Protein AF-A0A5R8N0N5-F1 (afdb_monomer_lite)

Radius of gyration: 15.43 Å; chains: 1; bounding box: 43×28×35 Å

Structure (mmCIF, N/CA/C/O backbone):
data_AF-A0A5R8N0N5-F1
#
_entry.id   AF-A0A5R8N0N5-F1
#
loop_
_atom_site.group_PDB
_atom_site.id
_atom_site.type_symbol
_atom_site.label_atom_id
_atom_site.label_alt_id
_atom_site.label_comp_id
_atom_site.label_asym_id
_atom_site.label_entity_id
_atom_site.label_seq_id
_atom_site.pdbx_PDB_ins_code
_atom_site.Cartn_x
_atom_site.Cartn_y
_atom_site.Cartn_z
_atom_site.occupancy
_atom_site.B_iso_or_equiv
_atom_site.auth_seq_id
_atom_site.auth_comp_id
_atom_site.auth_asym_id
_atom_site.auth_atom_id
_atom_site.pdbx_PDB_model_num
ATOM 1 N N . MET A 1 1 ? -0.408 10.887 -8.552 1.00 49.53 1 MET A N 1
ATOM 2 C CA . MET A 1 1 ? 0.225 11.056 -7.219 1.00 49.53 1 MET A CA 1
ATOM 3 C C . MET A 1 1 ? 1.519 10.247 -7.101 1.00 49.53 1 MET A C 1
ATOM 5 O O . MET A 1 1 ? 2.485 10.747 -6.531 1.00 49.53 1 MET A O 1
ATOM 9 N N . ALA A 1 2 ? 1.575 9.045 -7.688 1.00 47.22 2 ALA A N 1
ATOM 10 C CA . ALA A 1 2 ? 2.797 8.252 -7.795 1.00 47.22 2 ALA A CA 1
ATOM 11 C C . ALA A 1 2 ? 3.899 9.022 -8.551 1.00 47.22 2 ALA A C 1
ATOM 13 O O . ALA A 1 2 ? 5.045 9.039 -8.106 1.00 47.22 2 ALA A O 1
ATOM 14 N N . SER A 1 3 ? 3.538 9.768 -9.607 1.00 44.91 3 SER A N 1
ATOM 15 C CA . SER A 1 3 ? 4.479 10.546 -10.439 1.00 44.91 3 SER A CA 1
ATOM 16 C C . SER A 1 3 ? 5.394 11.508 -9.659 1.00 44.91 3 SER A C 1
ATOM 18 O O . SER A 1 3 ? 6.582 11.597 -9.963 1.00 44.91 3 SER A O 1
ATOM 20 N N . GLN A 1 4 ? 4.896 12.180 -8.613 1.00 50.31 4 GLN A N 1
ATOM 21 C CA . GLN A 1 4 ? 5.698 13.111 -7.800 1.00 50.31 4 GLN A CA 1
ATOM 22 C C . GLN A 1 4 ? 6.640 12.399 -6.815 1.00 50.31 4 GLN A C 1
ATOM 24 O O . GLN A 1 4 ? 7.659 12.959 -6.413 1.00 50.31 4 GLN A O 1
ATOM 29 N N . VAL A 1 5 ? 6.327 11.163 -6.413 1.00 52.19 5 VAL A N 1
ATOM 30 C CA . VAL A 1 5 ? 7.162 10.377 -5.488 1.00 52.19 5 VAL A CA 1
ATOM 31 C C . VAL A 1 5 ? 8.349 9.731 -6.216 1.00 52.19 5 VAL A C 1
ATOM 33 O O . VAL A 1 5 ? 9.418 9.583 -5.617 1.00 52.19 5 VAL A O 1
ATOM 36 N N . LEU A 1 6 ? 8.185 9.418 -7.504 1.00 50.56 6 LEU A N 1
ATOM 37 C CA . LEU A 1 6 ? 9.197 8.757 -8.344 1.00 50.56 6 LEU A CA 1
ATOM 38 C C . LEU A 1 6 ? 10.187 9.733 -8.967 1.00 50.56 6 LEU A C 1
ATOM 40 O O . LEU A 1 6 ? 11.358 9.400 -9.114 1.00 50.56 6 LEU A O 1
ATOM 44 N N . ALA A 1 7 ? 9.739 10.957 -9.272 1.00 51.06 7 ALA A N 1
ATOM 45 C CA . ALA A 1 7 ? 10.595 12.017 -9.809 1.00 51.06 7 ALA A CA 1
ATOM 46 C C . ALA A 1 7 ? 11.771 12.376 -8.873 1.00 51.06 7 ALA A C 1
ATOM 48 O O . ALA A 1 7 ? 12.751 12.971 -9.309 1.00 51.06 7 ALA A O 1
ATOM 49 N N . ALA A 1 8 ? 11.690 11.979 -7.597 1.00 53.72 8 ALA A N 1
ATOM 50 C CA . ALA A 1 8 ? 12.714 12.170 -6.577 1.00 53.72 8 ALA A CA 1
ATOM 51 C C . ALA A 1 8 ? 13.403 10.854 -6.166 1.00 53.72 8 ALA A C 1
AT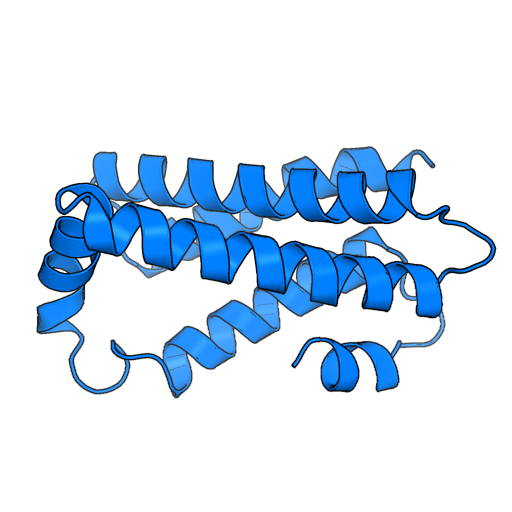OM 53 O O . ALA A 1 8 ? 13.719 10.681 -4.987 1.00 5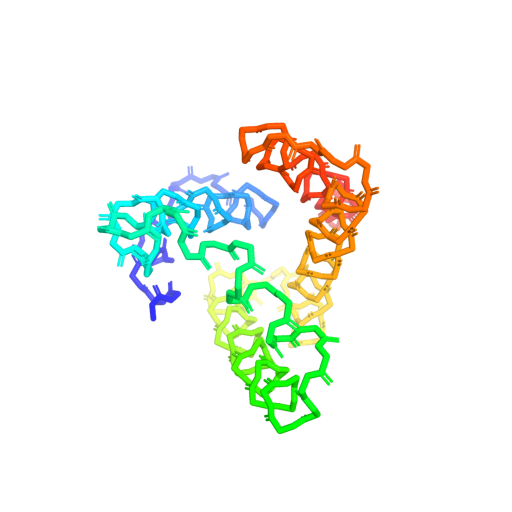3.72 8 ALA A O 1
ATOM 54 N N . ARG A 1 9 ? 13.597 9.900 -7.092 1.00 61.22 9 ARG A N 1
ATOM 55 C CA . ARG A 1 9 ? 14.408 8.702 -6.815 1.00 61.22 9 ARG A CA 1
ATOM 56 C C . ARG A 1 9 ? 15.754 9.135 -6.229 1.00 61.22 9 ARG A C 1
ATOM 58 O O . ARG A 1 9 ? 16.499 9.895 -6.849 1.00 61.22 9 ARG A O 1
ATOM 65 N N . MET A 1 10 ? 16.075 8.636 -5.039 1.00 61.75 10 MET A N 1
ATOM 66 C CA . MET A 1 10 ? 17.404 8.835 -4.470 1.00 61.75 10 MET A CA 1
ATOM 67 C C . MET A 1 10 ? 18.403 7.971 -5.243 1.00 61.75 10 MET A C 1
ATOM 69 O O . MET A 1 10 ? 18.107 6.832 -5.613 1.00 61.75 10 MET A O 1
ATOM 73 N N . ARG A 1 11 ? 19.601 8.505 -5.512 1.00 57.53 11 ARG A N 1
ATOM 74 C CA . ARG A 1 11 ? 20.699 7.706 -6.076 1.00 57.53 11 ARG A CA 1
ATOM 75 C 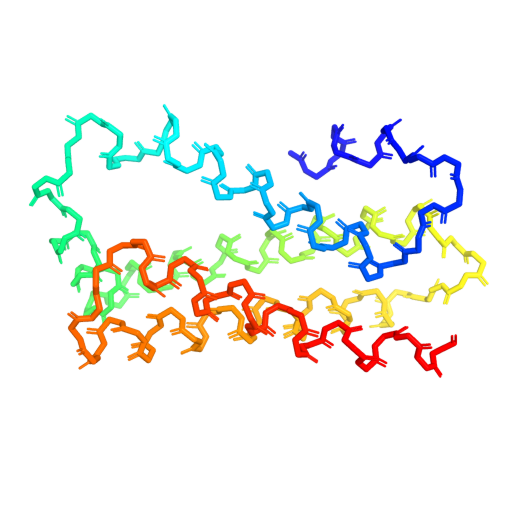C . ARG A 1 11 ? 20.856 6.449 -5.204 1.00 57.53 11 ARG A C 1
ATOM 77 O O . ARG A 1 11 ? 21.011 6.585 -3.997 1.00 57.53 11 ARG A O 1
ATOM 84 N N . HIS A 1 12 ? 20.797 5.264 -5.818 1.00 65.00 12 HIS A N 1
ATOM 85 C CA . HIS A 1 12 ? 20.888 3.934 -5.178 1.00 65.00 12 HIS A CA 1
ATOM 86 C C . HIS A 1 12 ? 19.629 3.380 -4.484 1.00 65.00 12 HIS A C 1
ATOM 88 O O . HIS A 1 12 ? 19.702 2.307 -3.894 1.00 65.00 12 HIS A O 1
ATOM 94 N N . GLU A 1 13 ? 18.467 4.027 -4.601 1.00 80.88 13 GLU A N 1
ATOM 95 C CA . GLU A 1 13 ? 17.206 3.435 -4.131 1.00 80.88 13 GLU A CA 1
ATOM 96 C C . GLU A 1 13 ? 16.842 2.196 -4.974 1.00 80.88 13 GLU A C 1
ATOM 98 O O . GLU A 1 13 ? 16.846 2.263 -6.215 1.00 80.88 13 GLU A O 1
ATOM 103 N N . ASN A 1 14 ? 16.559 1.074 -4.298 1.00 87.25 14 ASN A N 1
ATOM 104 C CA . ASN A 1 14 ? 16.049 -0.158 -4.909 1.00 87.25 14 ASN A CA 1
ATOM 105 C C . ASN A 1 14 ? 14.506 -0.186 -4.906 1.00 87.25 14 ASN A C 1
ATOM 107 O O . ASN A 1 14 ? 13.852 0.644 -4.272 1.00 87.25 14 ASN A O 1
ATOM 111 N N . ILE A 1 15 ? 13.924 -1.149 -5.625 1.00 89.62 15 ILE A N 1
ATOM 112 C CA . ILE A 1 15 ? 12.468 -1.292 -5.799 1.00 89.62 15 ILE A CA 1
ATOM 113 C C . ILE A 1 15 ? 11.738 -1.427 -4.453 1.00 89.62 15 ILE A C 1
ATOM 115 O O . ILE A 1 15 ? 10.709 -0.785 -4.245 1.00 89.62 15 ILE A O 1
ATOM 119 N N . ALA A 1 16 ? 12.274 -2.233 -3.531 1.00 91.12 16 ALA A N 1
ATOM 120 C CA . ALA A 1 16 ? 11.669 -2.456 -2.220 1.00 91.12 16 ALA A CA 1
ATOM 121 C C . ALA A 1 16 ? 11.639 -1.169 -1.381 1.00 91.12 16 ALA A C 1
ATOM 123 O O . ALA A 1 16 ? 10.610 -0.845 -0.791 1.00 91.12 16 ALA A O 1
ATOM 124 N N . ASP A 1 17 ? 12.740 -0.418 -1.367 1.00 89.88 17 ASP A N 1
ATOM 125 C CA . ASP A 1 17 ? 12.855 0.825 -0.602 1.00 89.88 17 ASP A CA 1
ATOM 126 C C . ASP A 1 17 ? 11.914 1.907 -1.150 1.00 89.88 17 ASP A C 1
ATOM 128 O O . ASP A 1 17 ? 11.223 2.576 -0.378 1.00 89.88 17 ASP A O 1
ATOM 132 N N . LEU A 1 18 ? 11.796 2.015 -2.478 1.00 89.50 18 LEU A N 1
ATOM 133 C CA . LEU A 1 18 ? 10.845 2.928 -3.111 1.00 89.50 18 LEU A CA 1
ATOM 134 C C . LEU A 1 18 ? 9.395 2.585 -2.745 1.00 89.50 18 LEU A C 1
ATOM 136 O O . LEU A 1 18 ? 8.615 3.479 -2.417 1.00 89.50 18 LEU A O 1
ATOM 140 N N . LEU A 1 19 ? 9.019 1.306 -2.804 1.00 92.00 19 LEU A N 1
ATOM 141 C CA . LEU A 1 19 ? 7.667 0.861 -2.469 1.00 92.00 19 LEU A CA 1
ATOM 142 C C . LEU A 1 19 ? 7.326 1.143 -0.996 1.00 92.00 19 LEU A C 1
ATOM 144 O O . LEU A 1 19 ? 6.246 1.662 -0.707 1.00 92.00 19 LEU A O 1
ATOM 148 N N . LEU A 1 20 ? 8.268 0.908 -0.078 1.00 92.75 20 LEU A N 1
ATOM 149 C CA . LEU A 1 20 ? 8.113 1.277 1.333 1.00 92.75 20 LEU A CA 1
ATOM 150 C C . LEU A 1 20 ? 7.987 2.793 1.521 1.00 92.75 20 LEU A C 1
ATOM 152 O O . LEU A 1 20 ? 7.148 3.248 2.294 1.00 92.75 20 LEU A O 1
ATOM 156 N N . ARG A 1 21 ? 8.755 3.596 0.778 1.00 90.81 21 ARG A N 1
ATOM 157 C CA . ARG A 1 21 ? 8.645 5.060 0.820 1.00 90.81 21 ARG A CA 1
ATOM 158 C C . ARG A 1 21 ? 7.307 5.565 0.276 1.00 90.81 21 ARG A C 1
ATOM 160 O O . ARG A 1 21 ? 6.772 6.551 0.785 1.00 90.81 21 ARG A O 1
ATOM 167 N N . ILE A 1 22 ? 6.763 4.914 -0.753 1.00 90.81 22 ILE A N 1
ATOM 168 C CA . ILE A 1 22 ? 5.418 5.202 -1.269 1.00 90.81 22 ILE A CA 1
ATOM 169 C C . ILE A 1 22 ? 4.375 4.916 -0.186 1.00 90.81 22 ILE A C 1
ATOM 171 O O . ILE A 1 22 ? 3.524 5.771 0.057 1.00 90.81 22 ILE A O 1
ATOM 175 N N . PHE A 1 23 ? 4.470 3.767 0.490 1.00 92.50 23 PHE A N 1
ATOM 176 C CA . PHE A 1 23 ? 3.601 3.434 1.620 1.00 92.50 23 PHE A CA 1
ATOM 177 C C . PHE A 1 23 ? 3.681 4.498 2.727 1.00 92.50 23 PHE A C 1
ATOM 179 O O . PHE A 1 23 ? 2.652 5.032 3.136 1.00 92.50 23 PHE A O 1
ATOM 186 N N . ASP A 1 24 ? 4.888 4.890 3.137 1.00 93.06 24 ASP A N 1
ATOM 187 C CA . ASP A 1 24 ? 5.091 5.881 4.203 1.00 93.06 24 ASP A CA 1
ATOM 188 C C . ASP A 1 24 ? 4.486 7.237 3.876 1.00 93.06 24 ASP A C 1
ATOM 190 O O . ASP A 1 24 ? 3.833 7.857 4.716 1.00 93.06 24 ASP A O 1
ATOM 194 N N . ARG A 1 25 ? 4.649 7.690 2.631 1.00 90.44 25 ARG A N 1
ATOM 195 C CA . ARG A 1 25 ? 4.020 8.933 2.182 1.00 90.44 25 ARG A CA 1
ATOM 196 C C . ARG A 1 25 ? 2.506 8.822 2.100 1.00 90.44 25 ARG A C 1
ATOM 198 O O . ARG A 1 25 ? 1.832 9.801 2.406 1.00 90.44 25 ARG A O 1
ATOM 205 N N . ALA A 1 26 ? 1.975 7.673 1.690 1.00 88.94 26 ALA A N 1
ATOM 206 C CA . ALA A 1 26 ? 0.535 7.458 1.648 1.00 88.94 26 ALA A CA 1
ATOM 207 C C . ALA A 1 26 ? -0.076 7.530 3.055 1.00 88.94 26 ALA A C 1
ATOM 209 O O . ALA A 1 26 ? -1.073 8.224 3.237 1.00 88.94 26 ALA A O 1
ATOM 210 N N . ILE A 1 27 ? 0.556 6.898 4.051 1.00 90.75 27 ILE A N 1
ATOM 211 C CA . ILE A 1 27 ? 0.123 6.970 5.454 1.00 90.75 27 ILE A CA 1
ATOM 212 C C . ILE A 1 27 ? 0.266 8.386 6.011 1.00 90.75 27 ILE A C 1
ATOM 214 O O . ILE A 1 27 ? -0.693 8.914 6.564 1.00 90.75 27 ILE A O 1
ATOM 218 N N . ALA A 1 28 ? 1.416 9.040 5.823 1.00 89.94 28 ALA A N 1
ATOM 219 C CA . ALA A 1 28 ? 1.618 10.408 6.302 1.00 89.94 28 ALA A CA 1
ATOM 220 C C . ALA A 1 28 ? 0.576 11.377 5.721 1.00 89.94 28 ALA A C 1
ATOM 222 O O . ALA A 1 28 ? 0.036 12.216 6.437 1.00 89.94 28 ALA A O 1
ATOM 223 N N . ARG A 1 29 ? 0.246 11.225 4.432 1.00 87.19 29 ARG A N 1
ATOM 224 C CA . ARG A 1 29 ? -0.807 12.008 3.785 1.00 87.19 29 ARG A CA 1
ATOM 225 C C . ARG A 1 29 ? -2.192 11.671 4.330 1.00 87.19 29 ARG A C 1
ATOM 227 O O . ARG A 1 29 ? -2.975 12.582 4.554 1.00 87.19 29 ARG A O 1
ATOM 234 N N . TYR A 1 30 ? -2.502 10.393 4.534 1.00 84.44 30 TYR A N 1
ATOM 235 C CA . TYR A 1 30 ? -3.772 9.978 5.128 1.00 84.44 30 TYR A CA 1
ATOM 236 C C . TYR A 1 30 ? -3.966 10.577 6.529 1.00 84.44 30 TYR A C 1
ATOM 238 O O . TYR A 1 30 ? -5.046 11.071 6.827 1.00 84.44 30 TYR A O 1
ATOM 246 N N . LEU A 1 31 ? -2.917 10.609 7.351 1.00 85.62 31 LEU A N 1
ATOM 247 C CA . LEU A 1 31 ? -2.976 11.208 8.687 1.00 85.62 31 LEU A CA 1
ATOM 248 C C . LEU A 1 31 ? -3.092 12.739 8.652 1.00 85.62 31 LEU A C 1
ATOM 250 O O . LEU A 1 31 ? -3.739 13.319 9.515 1.00 85.62 31 LEU A O 1
ATOM 254 N N . ALA A 1 32 ? -2.468 13.400 7.672 1.00 86.44 32 ALA A N 1
ATOM 255 C CA . ALA A 1 32 ? -2.455 14.861 7.583 1.00 86.44 32 ALA A CA 1
ATOM 256 C C . ALA A 1 32 ? -3.669 15.460 6.849 1.00 86.44 32 ALA A C 1
ATOM 258 O O . ALA A 1 32 ? -4.096 16.562 7.171 1.00 86.44 32 ALA A O 1
ATOM 259 N N . GLU A 1 33 ? -4.184 14.769 5.831 1.00 83.81 33 GLU A N 1
ATOM 260 C CA . GLU A 1 33 ? -5.184 15.287 4.879 1.00 83.81 33 GLU A CA 1
ATOM 261 C C . GLU A 1 33 ? -6.359 14.321 4.659 1.00 83.81 33 GLU A C 1
ATOM 263 O O . GLU A 1 33 ? -7.230 14.570 3.822 1.00 83.81 33 GLU A O 1
ATOM 268 N N . GLY A 1 34 ? -6.353 13.157 5.309 1.00 76.69 34 GLY A N 1
ATOM 269 C CA . GLY A 1 34 ? -7.380 12.147 5.101 1.00 76.69 34 GLY A CA 1
ATOM 270 C C . GLY A 1 34 ? -8.717 12.537 5.732 1.00 76.69 34 GLY A C 1
ATOM 271 O O . GLY A 1 34 ? -8.779 13.429 6.574 1.00 76.69 34 GLY A O 1
ATOM 272 N N . PRO A 1 35 ? -9.802 11.816 5.400 1.00 69.38 35 PRO A N 1
ATOM 273 C CA . PRO A 1 35 ? -11.127 12.113 5.946 1.00 69.38 35 PRO A CA 1
ATOM 274 C C . PRO A 1 35 ? -11.197 11.989 7.480 1.00 69.38 35 PRO A C 1
ATOM 276 O O . PRO A 1 35 ? -12.122 12.521 8.084 1.00 69.38 35 PRO A O 1
ATOM 279 N N . MET A 1 36 ? -10.224 11.305 8.097 1.00 72.12 36 MET A N 1
ATOM 280 C CA . MET A 1 36 ? -10.101 11.160 9.553 1.00 72.12 36 MET A CA 1
ATOM 281 C C . MET A 1 36 ? -9.259 12.246 10.221 1.00 72.12 36 MET A C 1
ATOM 283 O O . MET A 1 36 ? -9.301 12.340 11.442 1.00 72.12 36 MET A O 1
ATOM 287 N N . ALA A 1 37 ? -8.530 13.071 9.461 1.00 77.06 37 ALA A N 1
ATOM 288 C CA . ALA A 1 37 ? -7.729 14.155 10.031 1.00 77.06 37 ALA A CA 1
ATOM 289 C C . ALA A 1 37 ? -8.619 15.190 10.745 1.00 77.06 37 ALA A C 1
ATOM 291 O O . ALA A 1 37 ? -8.273 15.667 11.823 1.00 77.06 37 ALA A O 1
ATOM 292 N N . ASP A 1 38 ? -9.798 15.465 10.178 1.00 77.25 38 ASP A N 1
ATOM 293 C CA . ASP A 1 38 ? -10.765 16.421 10.729 1.00 77.25 38 ASP A CA 1
ATOM 294 C C . ASP A 1 38 ? -11.893 15.758 11.544 1.00 77.25 38 ASP A C 1
ATOM 296 O O . ASP A 1 38 ? -12.575 16.443 12.304 1.00 77.25 38 ASP A O 1
ATOM 300 N N . GLN A 1 39 ? -12.142 14.453 11.351 1.00 81.56 39 GLN A N 1
ATOM 301 C CA . GLN A 1 39 ? -13.302 13.725 11.907 1.00 81.56 39 GLN A CA 1
ATOM 302 C C . GLN A 1 39 ? -12.925 12.302 12.372 1.00 81.56 39 GLN A C 1
ATOM 304 O O . GLN A 1 39 ? -13.465 11.313 11.855 1.00 81.56 39 GLN A O 1
ATOM 309 N N . PRO A 1 40 ? -11.991 12.154 13.330 1.00 77.56 40 PRO A N 1
ATOM 310 C CA . PRO A 1 40 ? -11.511 10.846 13.785 1.00 77.56 40 PRO A CA 1
ATOM 311 C C . PRO A 1 40 ? -12.629 9.965 14.369 1.00 77.56 40 PRO A C 1
ATOM 313 O O . PRO A 1 40 ? -12.587 8.740 14.248 1.00 77.56 40 PRO A O 1
ATOM 316 N N . GLU A 1 41 ? -13.679 10.562 14.938 1.00 82.19 41 GLU A N 1
ATOM 317 C CA . GLU A 1 41 ? -14.845 9.856 15.476 1.00 82.19 41 GLU A CA 1
ATOM 318 C C . GLU A 1 41 ? -15.648 9.084 14.418 1.00 82.19 41 GLU A C 1
ATOM 320 O O . GLU A 1 41 ? -16.399 8.164 14.756 1.00 82.19 41 GLU A O 1
ATOM 325 N N . LEU A 1 42 ? -15.494 9.420 13.133 1.00 84.94 42 LEU A N 1
ATOM 326 C CA . LEU A 1 42 ? -16.194 8.743 12.045 1.00 84.94 42 LEU A CA 1
ATOM 327 C C . LEU A 1 42 ? -15.414 7.563 11.460 1.00 84.94 42 LEU A C 1
ATOM 329 O O . LEU A 1 42 ? -15.990 6.824 10.658 1.00 84.94 42 LEU A O 1
ATOM 333 N N . ALA A 1 43 ? -14.156 7.338 11.850 1.00 80.81 43 ALA A N 1
ATOM 334 C CA . ALA A 1 43 ? -13.292 6.307 11.263 1.00 80.81 43 ALA A CA 1
ATOM 335 C C . ALA A 1 43 ? -13.947 4.923 11.237 1.00 80.81 43 ALA A C 1
ATOM 337 O O . ALA A 1 43 ? -14.008 4.271 10.191 1.00 80.81 43 ALA A O 1
ATOM 338 N N . GLU A 1 44 ? -14.549 4.525 12.355 1.00 82.38 44 GLU A N 1
ATOM 339 C CA . GLU A 1 44 ? -15.254 3.249 12.471 1.00 82.38 44 GLU A CA 1
ATOM 340 C C . GLU A 1 44 ? -16.509 3.186 11.582 1.00 82.38 44 GLU A C 1
ATOM 342 O O . GLU A 1 44 ? -16.857 2.139 11.033 1.00 82.38 44 GLU A O 1
ATOM 347 N N . ILE A 1 45 ? -17.198 4.315 11.391 1.00 88.44 45 ILE A N 1
ATOM 348 C CA . ILE A 1 45 ? -18.369 4.395 10.510 1.00 88.44 45 ILE A CA 1
ATOM 349 C C . ILE A 1 45 ? -17.942 4.233 9.051 1.00 88.44 45 ILE A C 1
ATOM 351 O O . ILE A 1 45 ? -18.534 3.423 8.336 1.00 88.44 45 ILE A O 1
ATOM 355 N N . TYR A 1 46 ? -16.905 4.949 8.614 1.00 85.56 46 TYR A N 1
ATOM 356 C CA . TYR A 1 46 ? -16.372 4.830 7.257 1.00 85.56 46 TYR A CA 1
ATOM 357 C C . TYR A 1 46 ? -15.865 3.420 6.972 1.00 85.56 46 TYR A C 1
ATOM 359 O O . TYR A 1 46 ? -16.211 2.849 5.935 1.00 85.56 46 TYR A O 1
ATOM 367 N N . PHE A 1 47 ? -15.110 2.832 7.902 1.00 84.62 47 PHE A N 1
ATOM 368 C CA . PHE A 1 47 ? -14.628 1.464 7.762 1.00 84.62 47 PHE A CA 1
ATOM 369 C C . PHE A 1 47 ? -15.790 0.475 7.631 1.00 84.62 47 PHE A C 1
ATOM 371 O O . PHE A 1 47 ? -15.826 -0.325 6.691 1.00 84.62 47 PHE A O 1
ATOM 378 N N . ARG A 1 48 ? -16.796 0.560 8.511 1.00 87.75 48 ARG A N 1
ATOM 379 C CA . ARG A 1 48 ? -17.990 -0.293 8.442 1.00 87.75 48 ARG A CA 1
ATOM 380 C C . ARG A 1 48 ? -18.736 -0.125 7.121 1.00 87.75 48 ARG A C 1
ATOM 382 O O . ARG A 1 48 ? -19.145 -1.116 6.526 1.00 87.75 48 ARG A O 1
ATOM 389 N N . LEU A 1 49 ? -18.901 1.100 6.630 1.00 91.25 49 LEU A N 1
ATOM 390 C CA . LEU A 1 49 ? -19.575 1.359 5.357 1.00 91.25 49 LEU A CA 1
ATOM 391 C C . LEU A 1 49 ? -18.811 0.746 4.178 1.00 91.25 49 LEU A C 1
ATOM 393 O O . LEU A 1 49 ? -19.399 0.012 3.384 1.00 91.25 49 LEU A O 1
ATOM 397 N N . VAL A 1 50 ? -17.498 0.973 4.096 1.00 88.44 50 VAL A N 1
ATOM 398 C CA . VAL A 1 50 ? -16.644 0.402 3.041 1.00 88.44 50 VAL A CA 1
ATOM 399 C C . VAL A 1 50 ? -16.594 -1.124 3.114 1.00 88.44 50 VAL A C 1
ATOM 401 O O . VAL A 1 50 ? -16.446 -1.761 2.079 1.00 88.44 50 VAL A O 1
ATOM 404 N N . THR A 1 51 ? -16.761 -1.732 4.291 1.00 86.44 51 THR A N 1
ATOM 405 C CA . THR A 1 51 ? -16.710 -3.194 4.459 1.00 86.44 51 THR A CA 1
ATOM 406 C C . THR A 1 51 ? -18.064 -3.898 4.406 1.00 86.44 51 THR A C 1
ATOM 408 O O . THR A 1 51 ? -18.075 -5.118 4.260 1.00 86.44 51 THR A O 1
ATOM 411 N N . THR A 1 52 ? -19.194 -3.185 4.465 1.00 91.81 52 THR A N 1
ATOM 412 C CA . THR A 1 52 ? -20.539 -3.803 4.479 1.00 91.81 52 THR A CA 1
ATOM 413 C C . THR A 1 52 ? -21.447 -3.366 3.334 1.00 91.81 52 THR A C 1
ATOM 415 O O . THR A 1 52 ? -22.389 -4.086 3.011 1.00 91.81 52 THR A O 1
ATOM 418 N N . VAL A 1 53 ? -21.178 -2.226 2.690 1.00 96.38 53 VAL A N 1
ATOM 419 C CA . VAL A 1 53 ? -22.000 -1.709 1.588 1.00 96.38 53 VAL A CA 1
ATOM 420 C C . VAL A 1 53 ? -21.383 -2.121 0.243 1.00 96.38 53 VAL A C 1
ATOM 422 O O . VAL A 1 53 ? -20.330 -1.590 -0.122 1.00 96.38 53 VAL A O 1
ATOM 425 N N . PRO A 1 54 ? -22.034 -2.990 -0.561 1.00 93.12 54 PRO A N 1
ATOM 426 C CA . PRO A 1 54 ? -21.444 -3.524 -1.798 1.00 93.12 54 PRO A CA 1
ATOM 427 C C . PRO A 1 54 ? -21.040 -2.461 -2.828 1.00 93.12 54 PRO A C 1
ATOM 429 O O . PRO A 1 54 ? -20.013 -2.583 -3.498 1.00 93.12 54 PRO A O 1
ATOM 432 N N . ALA A 1 55 ? -21.822 -1.384 -2.942 1.00 95.50 55 ALA A N 1
ATOM 433 C CA . ALA A 1 55 ? -21.506 -0.279 -3.847 1.00 95.50 55 ALA A CA 1
ATOM 434 C C . ALA A 1 55 ? -20.211 0.449 -3.438 1.00 95.50 55 ALA A C 1
ATOM 436 O O . ALA A 1 55 ? -19.409 0.815 -4.299 1.00 95.50 55 ALA A O 1
ATOM 437 N N . LEU A 1 56 ? -19.975 0.611 -2.130 1.00 94.06 56 LEU A N 1
ATOM 438 C CA . LEU A 1 56 ? -18.752 1.227 -1.613 1.00 94.06 56 LEU A CA 1
ATOM 439 C C . LEU A 1 56 ? -17.556 0.286 -1.731 1.00 94.06 56 LEU A C 1
ATOM 441 O O . LEU A 1 56 ? -16.495 0.737 -2.146 1.00 94.06 56 LEU A O 1
ATOM 445 N N . GLN A 1 57 ? -17.734 -1.009 -1.464 1.00 91.38 57 GLN A N 1
ATOM 446 C CA . GLN A 1 57 ? -16.703 -2.026 -1.703 1.00 91.38 57 GLN A CA 1
ATOM 447 C C . GLN A 1 57 ? -16.235 -2.016 -3.161 1.00 91.38 57 GLN A C 1
ATOM 449 O O . GLN A 1 57 ? -15.039 -1.959 -3.434 1.00 91.38 57 GLN A O 1
ATOM 454 N N . THR A 1 58 ? -17.182 -2.014 -4.103 1.00 94.12 58 THR A N 1
ATOM 455 C CA . THR A 1 58 ? -16.885 -1.989 -5.542 1.00 94.12 58 THR A CA 1
ATOM 456 C C . THR A 1 58 ? -16.125 -0.721 -5.918 1.00 94.12 58 THR A C 1
ATOM 458 O O . THR A 1 58 ? -15.110 -0.778 -6.611 1.00 94.12 58 THR A O 1
ATOM 461 N N . ARG A 1 59 ? -16.578 0.439 -5.426 1.00 93.88 59 ARG A N 1
ATOM 462 C CA . ARG A 1 59 ? -15.899 1.712 -5.678 1.00 93.88 59 ARG A CA 1
ATOM 463 C C . ARG A 1 59 ? -14.491 1.736 -5.083 1.00 93.88 59 ARG A C 1
ATOM 465 O O . ARG A 1 59 ? -13.575 2.186 -5.764 1.00 93.88 59 ARG A O 1
ATOM 472 N N . ALA A 1 60 ? -14.321 1.256 -3.853 1.00 88.94 60 ALA A N 1
ATOM 473 C CA . ALA A 1 60 ? -13.024 1.168 -3.193 1.00 88.94 60 ALA A CA 1
ATOM 474 C C . ALA A 1 60 ? -12.070 0.253 -3.970 1.00 88.94 60 ALA A C 1
ATOM 476 O O . ALA A 1 60 ? -10.929 0.636 -4.210 1.00 88.94 60 ALA A O 1
ATOM 477 N N . MET A 1 61 ? -12.553 -0.901 -4.439 1.00 89.69 61 MET A N 1
ATOM 478 C CA . MET A 1 61 ? -11.748 -1.821 -5.239 1.00 89.69 61 MET A CA 1
ATOM 479 C C . MET A 1 61 ? -11.293 -1.178 -6.552 1.00 89.69 61 MET A C 1
ATOM 481 O O . MET A 1 61 ? -10.110 -1.232 -6.862 1.00 89.69 61 MET A O 1
ATOM 485 N N . ASN A 1 62 ? -12.185 -0.489 -7.271 1.00 92.31 62 ASN A N 1
ATOM 486 C CA . ASN A 1 62 ? -11.815 0.222 -8.500 1.00 92.31 62 ASN A CA 1
ATOM 487 C C . ASN A 1 62 ? -10.731 1.280 -8.245 1.00 92.31 62 ASN A C 1
ATOM 489 O O . ASN A 1 62 ? -9.738 1.320 -8.962 1.00 92.31 62 ASN A O 1
ATOM 493 N N . ILE A 1 63 ? -10.874 2.083 -7.182 1.00 91.19 63 ILE A N 1
ATOM 494 C CA . ILE A 1 63 ? -9.862 3.083 -6.799 1.00 91.19 63 ILE A CA 1
ATOM 495 C C . ILE A 1 63 ? -8.512 2.414 -6.505 1.00 91.19 63 ILE A C 1
ATOM 497 O O . ILE A 1 63 ? -7.467 2.913 -6.921 1.00 91.19 63 ILE A O 1
ATOM 501 N N . LEU A 1 64 ? -8.517 1.284 -5.794 1.00 88.44 64 LEU A N 1
ATOM 502 C CA . LEU A 1 64 ? -7.298 0.548 -5.465 1.00 88.44 64 LEU A CA 1
ATOM 503 C C . LEU A 1 64 ? -6.649 -0.080 -6.701 1.00 88.44 64 LEU A C 1
ATOM 505 O O . LEU A 1 64 ? -5.425 -0.060 -6.804 1.00 88.44 64 LEU A O 1
ATOM 509 N N . THR A 1 65 ? -7.438 -0.601 -7.641 1.00 90.44 65 THR A N 1
ATOM 510 C CA . THR A 1 65 ? -6.941 -1.136 -8.915 1.00 90.44 65 THR A CA 1
ATOM 511 C C . THR A 1 65 ? -6.330 -0.038 -9.784 1.00 90.44 65 THR A C 1
ATOM 513 O O . THR A 1 65 ? -5.229 -0.222 -10.304 1.00 90.44 65 THR A O 1
ATOM 516 N N . ASP A 1 66 ? -6.980 1.122 -9.885 1.00 92.38 66 ASP A N 1
ATOM 517 C CA . ASP A 1 66 ? -6.441 2.273 -10.618 1.00 92.38 66 ASP A CA 1
ATOM 518 C C . ASP A 1 66 ? -5.108 2.732 -10.007 1.00 92.38 66 ASP A C 1
ATOM 520 O O . ASP A 1 66 ? -4.128 2.966 -10.719 1.00 92.38 66 ASP A O 1
ATOM 524 N N . LEU A 1 67 ? -5.033 2.780 -8.672 1.00 89.81 67 LEU A N 1
ATOM 525 C CA . LEU A 1 67 ? -3.809 3.126 -7.954 1.00 89.81 67 LEU A CA 1
ATOM 526 C C . LEU A 1 67 ? -2.700 2.082 -8.157 1.00 89.81 67 LEU A C 1
ATOM 528 O O . LEU A 1 67 ? -1.547 2.457 -8.372 1.00 89.81 67 LEU A O 1
ATOM 532 N N . GLN A 1 68 ? -3.027 0.786 -8.130 1.00 91.19 68 GLN A N 1
ATOM 533 C CA . GLN A 1 68 ? -2.075 -0.285 -8.446 1.00 91.19 68 GLN A CA 1
ATOM 534 C C . GLN A 1 68 ? -1.478 -0.096 -9.838 1.00 91.19 68 GLN A C 1
ATOM 536 O O . GLN A 1 68 ? -0.263 -0.211 -10.005 1.00 91.19 68 GLN A O 1
ATOM 541 N N . HIS A 1 69 ? -2.314 0.230 -10.825 1.00 92.44 69 HIS A N 1
ATOM 542 C CA . HIS A 1 69 ? -1.858 0.472 -12.187 1.00 92.44 69 HIS A CA 1
ATOM 543 C C . HIS A 1 69 ? -0.953 1.707 -12.275 1.00 92.44 69 HIS A C 1
ATOM 545 O O . HIS A 1 69 ? 0.124 1.630 -12.870 1.00 92.44 69 HIS A O 1
ATOM 551 N N . GLU A 1 70 ? -1.339 2.822 -11.640 1.00 91.81 70 GLU A N 1
ATOM 552 C CA . GLU A 1 70 ? -0.527 4.045 -11.616 1.00 91.81 70 GLU A CA 1
ATOM 553 C C . GLU A 1 70 ? 0.858 3.771 -11.016 1.00 91.81 70 GLU A C 1
ATOM 555 O O . GLU A 1 70 ? 1.860 4.157 -11.615 1.00 91.81 70 GLU A O 1
ATOM 560 N N . ILE A 1 71 ? 0.925 3.072 -9.873 1.00 91.19 71 ILE A N 1
ATOM 561 C CA . ILE A 1 71 ? 2.182 2.740 -9.185 1.00 91.19 71 ILE A CA 1
ATOM 562 C C . ILE A 1 71 ? 3.018 1.733 -9.994 1.00 91.19 71 ILE A C 1
ATOM 564 O O . ILE A 1 71 ? 4.243 1.844 -10.020 1.00 91.19 71 ILE A O 1
ATOM 568 N N . ALA A 1 72 ? 2.399 0.778 -10.688 1.00 93.25 72 ALA A N 1
ATOM 569 C CA . ALA A 1 72 ? 3.126 -0.183 -11.517 1.00 93.25 72 ALA A CA 1
ATOM 570 C C . ALA A 1 72 ? 3.796 0.489 -12.728 1.00 93.25 72 ALA A C 1
ATOM 572 O O . ALA A 1 72 ? 4.979 0.263 -12.977 1.00 93.25 72 ALA A O 1
ATOM 573 N N . GLN A 1 73 ? 3.084 1.367 -13.442 1.00 91.31 73 GLN A N 1
ATOM 574 C CA . GLN A 1 73 ? 3.640 2.119 -14.581 1.00 91.31 73 GLN A CA 1
ATOM 575 C C . GLN A 1 73 ? 4.785 3.042 -14.163 1.00 91.31 73 GLN A C 1
ATOM 577 O O . GLN A 1 73 ? 5.843 3.127 -14.791 1.00 91.31 73 GLN A O 1
ATOM 582 N N . ALA A 1 74 ? 4.568 3.710 -13.043 1.00 88.50 74 ALA A N 1
ATOM 583 C CA . ALA A 1 74 ? 5.546 4.486 -12.317 1.00 88.50 74 ALA A CA 1
ATOM 584 C C . ALA A 1 74 ? 6.843 3.718 -12.017 1.00 88.50 74 ALA A C 1
ATOM 586 O O . ALA A 1 74 ? 7.950 4.205 -12.273 1.00 88.50 74 ALA A O 1
ATOM 587 N N . LEU A 1 75 ? 6.691 2.517 -11.461 1.00 89.75 75 LEU A N 1
ATOM 588 C CA . LEU A 1 75 ? 7.796 1.656 -11.080 1.00 89.75 75 LEU A CA 1
ATOM 589 C C . LEU A 1 75 ? 8.557 1.164 -12.317 1.00 89.75 75 LEU A C 1
ATOM 591 O O . LEU A 1 75 ? 9.781 1.271 -12.350 1.00 89.75 75 LEU A O 1
ATOM 595 N N . LEU A 1 76 ? 7.833 0.738 -13.357 1.00 90.81 76 LEU A N 1
ATOM 596 C CA . LEU A 1 76 ? 8.393 0.339 -14.650 1.00 90.81 76 LEU A CA 1
ATOM 597 C C . LEU A 1 76 ? 9.229 1.463 -15.279 1.00 90.81 76 LEU A C 1
ATOM 599 O O . LEU A 1 76 ? 10.351 1.236 -15.716 1.00 90.81 76 LEU A O 1
ATOM 603 N N . THR A 1 77 ? 8.723 2.698 -15.248 1.00 88.88 77 THR A N 1
ATOM 604 C CA . THR A 1 77 ? 9.446 3.874 -15.765 1.00 88.88 77 THR A CA 1
ATOM 605 C C . THR A 1 77 ? 10.729 4.159 -14.977 1.00 88.88 77 THR A C 1
ATOM 607 O O . THR A 1 77 ? 11.702 4.670 -15.525 1.00 88.88 77 THR A O 1
ATOM 610 N N . SER A 1 78 ? 10.746 3.835 -13.683 1.00 87.69 78 SER A N 1
ATOM 611 C CA . SER A 1 78 ? 11.875 4.123 -12.787 1.00 87.69 78 SER A CA 1
ATOM 612 C C . SER A 1 78 ? 12.962 3.043 -12.803 1.00 87.69 78 SER A C 1
ATOM 614 O O . SER A 1 78 ? 14.112 3.330 -12.455 1.00 87.69 78 SER A O 1
ATOM 616 N N . PHE A 1 79 ? 12.604 1.817 -13.196 1.00 88.75 79 PHE A N 1
ATOM 617 C CA . PHE A 1 79 ? 13.481 0.643 -13.239 1.00 88.75 79 PHE A CA 1
ATOM 618 C C . PHE A 1 79 ? 13.314 -0.155 -14.550 1.00 88.75 79 PHE A C 1
ATOM 620 O O . PHE A 1 79 ? 13.089 -1.365 -14.494 1.00 88.75 79 PHE A O 1
ATOM 627 N N . PRO A 1 80 ? 13.443 0.484 -15.730 1.00 88.69 80 PRO A N 1
ATOM 628 C CA . PRO A 1 80 ? 13.148 -0.162 -17.013 1.00 88.69 80 PRO A CA 1
ATOM 629 C C . PRO A 1 80 ? 14.085 -1.336 -17.333 1.00 88.69 80 PRO A C 1
ATOM 631 O O . PRO A 1 80 ? 13.699 -2.245 -18.056 1.00 88.69 80 PRO A O 1
ATOM 634 N N . ASP A 1 81 ? 15.296 -1.340 -16.768 1.00 90.31 81 ASP A N 1
ATOM 635 C CA . ASP A 1 81 ? 16.287 -2.404 -16.979 1.00 90.31 81 ASP A CA 1
ATOM 636 C C . ASP A 1 81 ? 16.142 -3.577 -15.990 1.00 90.31 81 ASP A C 1
ATOM 638 O O . ASP A 1 81 ? 16.839 -4.580 -16.120 1.00 90.31 81 ASP A O 1
ATOM 642 N N . GLN A 1 82 ? 15.289 -3.444 -14.967 1.00 89.88 82 GLN A N 1
ATOM 643 C CA . GLN A 1 82 ? 15.114 -4.452 -13.905 1.00 89.88 82 GLN A CA 1
ATOM 644 C C . GLN A 1 82 ? 13.695 -5.019 -13.851 1.00 89.88 82 GLN A C 1
ATOM 646 O O . GLN A 1 82 ? 13.484 -6.084 -13.274 1.00 89.88 82 GLN A O 1
ATOM 651 N N . LEU A 1 83 ? 12.715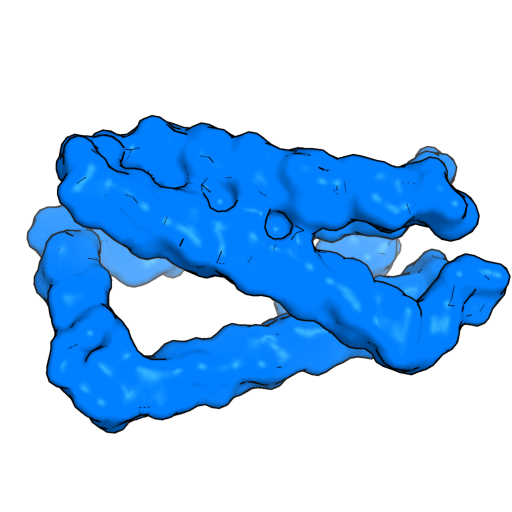 -4.309 -14.411 1.00 91.31 83 LEU A N 1
ATOM 652 C CA . LEU A 1 83 ? 11.317 -4.704 -14.376 1.00 91.31 83 LEU A CA 1
ATOM 653 C C . LEU A 1 83 ? 10.726 -4.755 -15.777 1.00 91.31 83 LEU A C 1
ATOM 655 O O . LEU A 1 83 ? 10.928 -3.860 -16.593 1.00 91.31 83 LEU A O 1
ATOM 659 N N . ASP A 1 84 ? 9.922 -5.784 -16.006 1.00 93.44 84 ASP A N 1
ATOM 660 C CA . ASP A 1 84 ? 8.970 -5.842 -17.099 1.00 93.44 84 ASP A CA 1
ATOM 661 C C . ASP A 1 84 ? 7.570 -5.439 -16.577 1.00 93.44 84 ASP A C 1
ATOM 663 O O . ASP A 1 84 ? 7.363 -5.288 -15.364 1.00 93.44 84 A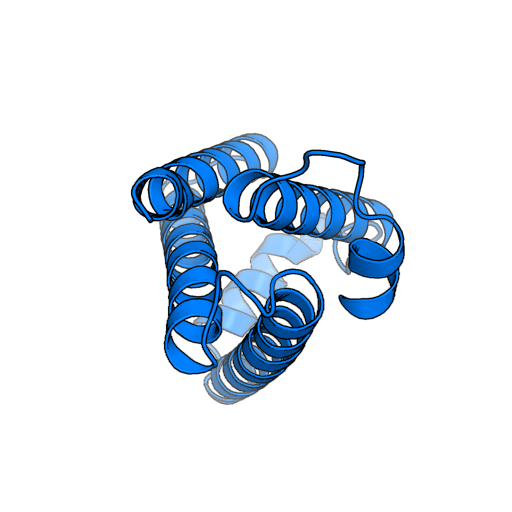SP A O 1
ATOM 667 N N . PRO A 1 85 ? 6.577 -5.233 -17.460 1.00 94.12 85 PRO A N 1
ATOM 668 C CA . PRO A 1 85 ? 5.238 -4.832 -17.035 1.00 94.12 85 PRO A CA 1
ATOM 669 C C . PRO A 1 85 ? 4.570 -5.794 -16.037 1.00 94.12 85 PRO A C 1
ATOM 671 O O . PRO A 1 85 ? 3.811 -5.349 -15.174 1.00 94.12 85 PRO A O 1
ATOM 674 N N . ILE A 1 86 ? 4.844 -7.098 -16.133 1.00 94.69 86 ILE A N 1
ATOM 675 C CA . ILE A 1 86 ? 4.282 -8.123 -15.249 1.00 94.69 86 ILE A CA 1
ATOM 676 C C . ILE A 1 86 ? 4.988 -8.099 -13.897 1.00 94.69 86 ILE A C 1
ATOM 678 O O . ILE A 1 86 ? 4.309 -8.106 -12.869 1.00 94.69 86 ILE A O 1
ATOM 682 N N . SER A 1 87 ? 6.322 -8.021 -13.867 1.00 93.31 87 SER A N 1
ATOM 683 C CA . SER A 1 87 ? 7.071 -7.966 -12.608 1.00 93.31 87 SER A CA 1
ATOM 684 C C . SER A 1 87 ? 6.782 -6.679 -11.826 1.00 93.31 87 SER A C 1
ATOM 686 O O . SER A 1 87 ? 6.604 -6.733 -10.607 1.00 93.31 87 SER A O 1
ATOM 688 N N . ALA A 1 88 ? 6.600 -5.544 -12.511 1.00 93.44 88 ALA A N 1
ATOM 689 C CA . ALA A 1 88 ? 6.161 -4.294 -11.891 1.00 93.44 88 ALA A CA 1
ATOM 690 C C . ALA A 1 88 ? 4.756 -4.412 -11.273 1.00 93.44 88 ALA A C 1
ATOM 692 O O . ALA A 1 88 ? 4.554 -4.042 -10.113 1.00 93.44 88 ALA A O 1
ATOM 693 N N . ALA A 1 89 ? 3.789 -4.969 -12.010 1.00 94.44 89 ALA A N 1
ATOM 694 C CA . ALA A 1 89 ? 2.435 -5.188 -11.501 1.00 94.44 89 ALA A CA 1
ATOM 695 C C . ALA A 1 89 ? 2.416 -6.164 -10.310 1.00 94.44 89 ALA A C 1
ATOM 697 O O . ALA A 1 89 ? 1.756 -5.901 -9.303 1.00 94.44 89 ALA A O 1
ATOM 698 N N . ALA A 1 90 ? 3.176 -7.259 -10.388 1.00 93.88 90 ALA A N 1
ATOM 699 C CA . ALA A 1 90 ? 3.279 -8.254 -9.324 1.00 93.88 90 ALA A CA 1
ATOM 700 C C . ALA A 1 90 ? 3.901 -7.674 -8.045 1.00 93.88 90 ALA A C 1
ATOM 702 O O . ALA A 1 90 ? 3.400 -7.931 -6.948 1.00 93.88 90 ALA A O 1
ATOM 703 N N . ALA A 1 91 ? 4.948 -6.853 -8.172 1.00 94.00 91 ALA A N 1
ATOM 704 C CA . ALA A 1 91 ? 5.592 -6.191 -7.042 1.00 94.00 91 ALA A CA 1
ATOM 705 C C . ALA A 1 91 ? 4.621 -5.281 -6.276 1.00 94.00 91 ALA A C 1
ATOM 707 O O . ALA A 1 91 ? 4.507 -5.367 -5.049 1.00 94.00 91 ALA A O 1
ATOM 708 N N . VAL A 1 92 ? 3.874 -4.450 -7.005 1.00 94.62 92 VAL A N 1
ATOM 709 C CA . VAL A 1 92 ? 2.880 -3.540 -6.422 1.00 94.62 92 VAL A CA 1
ATOM 710 C C . VAL A 1 92 ? 1.710 -4.315 -5.815 1.00 94.62 92 VAL A C 1
ATOM 712 O O . VAL A 1 92 ? 1.322 -4.047 -4.675 1.00 94.62 92 VAL A O 1
ATOM 715 N N . GLY A 1 93 ? 1.178 -5.305 -6.537 1.00 93.75 93 GLY A N 1
ATOM 716 C CA . GLY A 1 93 ? 0.072 -6.143 -6.073 1.00 93.75 93 GLY A CA 1
ATOM 717 C C . GLY A 1 93 ? 0.411 -6.917 -4.798 1.00 93.75 93 GLY A C 1
ATOM 718 O O . GLY A 1 93 ? -0.396 -6.941 -3.869 1.00 93.75 93 GLY A O 1
ATOM 719 N N . SER A 1 94 ? 1.623 -7.475 -4.713 1.00 94.81 94 SER A N 1
ATOM 720 C CA . SER A 1 94 ? 2.131 -8.165 -3.519 1.00 94.81 94 SER A CA 1
ATOM 721 C C . SER A 1 94 ? 2.105 -7.259 -2.285 1.00 94.81 94 SER A C 1
ATOM 723 O O . SER A 1 94 ? 1.502 -7.606 -1.265 1.00 94.81 94 SER A O 1
ATOM 725 N N . MET A 1 95 ? 2.681 -6.055 -2.388 1.00 94.75 95 MET A N 1
ATOM 726 C CA . MET A 1 95 ? 2.698 -5.103 -1.275 1.00 94.75 95 MET A CA 1
ATOM 727 C C . MET A 1 95 ? 1.288 -4.641 -0.896 1.00 94.75 95 MET A C 1
ATOM 729 O O . MET A 1 95 ? 0.921 -4.680 0.278 1.00 94.75 95 MET A O 1
ATOM 733 N N . MET A 1 96 ? 0.484 -4.211 -1.872 1.00 93.62 96 MET A N 1
ATOM 734 C CA . MET A 1 96 ? -0.852 -3.679 -1.595 1.00 93.62 96 MET A CA 1
ATOM 735 C C . MET A 1 96 ? -1.801 -4.744 -1.042 1.00 93.62 96 MET A C 1
ATOM 737 O O . MET A 1 96 ? -2.625 -4.433 -0.184 1.00 93.62 96 MET A O 1
ATOM 741 N N . GLY A 1 97 ? -1.690 -5.994 -1.496 1.00 93.50 97 GLY A N 1
ATOM 742 C CA . GLY A 1 97 ? -2.444 -7.114 -0.937 1.00 93.50 97 GLY A CA 1
ATOM 743 C C . GLY A 1 97 ? -2.064 -7.391 0.518 1.00 93.50 97 GLY A C 1
ATOM 744 O O . GLY A 1 97 ? -2.944 -7.493 1.373 1.00 93.50 97 GLY A O 1
ATOM 745 N N . ALA A 1 98 ? -0.762 -7.435 0.823 1.00 95.94 98 ALA A N 1
ATOM 746 C CA . ALA A 1 98 ? -0.271 -7.654 2.183 1.00 95.94 98 ALA A CA 1
ATOM 747 C C . ALA A 1 98 ? -0.718 -6.546 3.151 1.00 95.94 98 ALA A C 1
ATOM 749 O O . ALA A 1 98 ? -1.208 -6.836 4.243 1.00 95.94 98 ALA A O 1
ATOM 750 N N . VAL A 1 99 ? -0.606 -5.284 2.730 1.00 95.31 99 VAL A N 1
ATOM 751 C CA . VAL A 1 99 ? -1.037 -4.113 3.507 1.00 95.31 99 VAL A CA 1
ATOM 752 C C . VAL A 1 99 ? -2.539 -4.160 3.803 1.00 95.31 99 VAL A C 1
ATOM 754 O O . VAL A 1 99 ? -2.938 -3.992 4.954 1.00 95.31 99 VAL A O 1
ATOM 757 N N . GLN A 1 100 ? -3.379 -4.436 2.801 1.00 91.88 100 GLN A N 1
ATOM 758 C CA . GLN A 1 100 ? -4.832 -4.532 2.993 1.00 91.88 100 GLN A CA 1
ATOM 759 C C . GLN A 1 100 ? -5.221 -5.670 3.940 1.00 91.88 100 GLN A C 1
ATOM 761 O O . GLN A 1 100 ? -6.034 -5.473 4.845 1.00 91.88 100 GLN A O 1
ATOM 766 N N . ALA A 1 101 ? -4.625 -6.853 3.760 1.00 93.94 101 ALA A N 1
ATOM 767 C CA . ALA A 1 101 ? -4.897 -8.007 4.609 1.00 93.94 101 ALA A CA 1
ATOM 768 C C . ALA A 1 101 ? -4.509 -7.739 6.072 1.00 93.94 101 ALA A C 1
ATOM 770 O O . ALA A 1 101 ? -5.271 -8.071 6.981 1.00 93.94 101 ALA A O 1
ATOM 771 N N . ALA A 1 102 ? -3.360 -7.096 6.301 1.00 96.56 102 ALA A N 1
ATOM 772 C CA . ALA A 1 102 ? -2.909 -6.722 7.636 1.00 96.56 102 ALA A CA 1
ATOM 773 C C . ALA A 1 102 ? -3.796 -5.652 8.280 1.00 96.56 102 ALA A C 1
ATOM 775 O O . ALA A 1 102 ? -4.125 -5.783 9.454 1.00 96.56 102 ALA A O 1
ATOM 776 N N . GLY A 1 103 ? -4.239 -4.644 7.521 1.00 91.75 103 GLY A N 1
ATOM 777 C CA . GLY A 1 103 ? -5.178 -3.637 8.020 1.00 91.75 103 GLY A CA 1
ATOM 778 C C . GLY A 1 103 ? -6.508 -4.254 8.463 1.00 91.75 103 GLY A C 1
ATOM 779 O O . GLY A 1 103 ? -6.979 -3.989 9.565 1.00 91.75 103 GLY A O 1
ATOM 780 N N . LEU A 1 104 ? -7.079 -5.150 7.650 1.00 89.88 104 LEU A N 1
ATOM 781 C CA . LEU A 1 104 ? -8.313 -5.859 8.002 1.00 89.88 104 LEU A CA 1
ATOM 782 C C . LEU A 1 104 ? -8.133 -6.777 9.220 1.00 89.88 104 LEU A C 1
ATOM 784 O O . LEU A 1 104 ? -9.032 -6.881 10.053 1.00 89.88 104 LEU A O 1
ATOM 788 N N . ALA A 1 105 ? -6.993 -7.464 9.322 1.00 94.06 105 ALA A N 1
ATOM 789 C CA . ALA A 1 105 ? -6.679 -8.290 10.483 1.00 94.06 105 ALA A CA 1
ATOM 790 C C . ALA A 1 105 ? -6.524 -7.440 11.753 1.00 94.06 105 ALA A C 1
ATOM 792 O O . ALA A 1 105 ? -7.086 -7.798 12.783 1.00 94.06 105 ALA A O 1
ATOM 793 N N . GLY A 1 106 ? -5.822 -6.308 11.664 1.00 92.62 106 GLY A N 1
ATOM 794 C CA . GLY A 1 106 ? -5.631 -5.375 12.771 1.00 92.62 106 GLY A CA 1
ATOM 795 C C . GLY A 1 106 ? -6.943 -4.804 13.296 1.00 92.62 106 GLY A C 1
ATOM 796 O O . GLY A 1 106 ? -7.200 -4.863 14.497 1.00 92.62 106 GLY A O 1
ATOM 797 N N . HIS A 1 107 ? -7.829 -4.380 12.391 1.00 87.38 107 HIS A N 1
ATOM 798 C CA . HIS A 1 107 ? -9.173 -3.919 12.752 1.00 87.38 107 HIS A CA 1
ATOM 799 C C . HIS A 1 107 ? -9.977 -4.998 13.493 1.00 87.38 107 HIS A C 1
ATOM 801 O O . HIS A 1 107 ? -10.509 -4.748 14.571 1.00 87.38 107 HIS A O 1
ATOM 807 N N . LYS A 1 108 ? -9.988 -6.239 12.984 1.00 89.31 108 LYS A N 1
ATOM 808 C CA . LYS A 1 108 ? -10.669 -7.372 13.645 1.00 89.31 108 LYS A CA 1
ATOM 809 C C . LYS A 1 108 ? -10.112 -7.697 15.031 1.00 89.31 108 LYS A C 1
ATOM 811 O O . LYS A 1 108 ? -10.833 -8.259 15.852 1.00 89.31 108 LYS A O 1
ATOM 816 N N . LEU A 1 109 ? -8.840 -7.389 15.273 1.00 93.56 109 LEU A N 1
ATOM 817 C CA . LEU A 1 109 ? -8.178 -7.562 16.564 1.00 93.56 109 LEU A CA 1
ATOM 818 C C . LEU A 1 109 ? -8.413 -6.380 17.518 1.00 93.56 109 LEU A C 1
ATOM 820 O O . LEU A 1 109 ? -7.950 -6.439 18.653 1.00 93.56 109 LEU A O 1
ATOM 824 N N . GLY A 1 110 ? -9.125 -5.333 17.087 1.00 90.38 110 GLY A N 1
ATOM 825 C CA . GLY A 1 110 ? -9.368 -4.137 17.891 1.00 90.38 110 GLY A CA 1
ATOM 826 C C . GLY A 1 110 ? -8.110 -3.302 18.128 1.00 90.38 110 GLY A C 1
ATOM 827 O O . GLY A 1 110 ? -8.011 -2.645 19.161 1.00 90.38 110 GLY A O 1
ATOM 828 N N . GLN A 1 111 ? -7.140 -3.360 17.209 1.00 93.06 111 GLN A N 1
ATOM 829 C CA . GLN A 1 111 ? -5.929 -2.545 17.282 1.00 93.06 111 GLN A CA 1
ATOM 830 C C . GLN A 1 111 ? -6.266 -1.054 17.202 1.00 93.06 111 GLN A C 1
ATOM 832 O O . GLN A 1 111 ? -7.171 -0.643 16.474 1.00 93.06 111 GLN A O 1
ATOM 837 N N . SER A 1 112 ? -5.497 -0.241 17.920 1.00 89.38 112 SER A N 1
ATOM 838 C CA . SER A 1 112 ? -5.471 1.206 17.705 1.00 89.38 112 SER A CA 1
ATOM 839 C C . SER A 1 112 ? -4.969 1.547 16.295 1.00 89.38 112 SER A C 1
ATOM 841 O O . SER A 1 112 ? -4.326 0.731 15.630 1.00 89.38 112 SER A O 1
ATOM 843 N N . GLU A 1 113 ? -5.224 2.775 15.835 1.00 86.38 113 GLU A N 1
ATOM 844 C CA . GLU A 1 113 ? -4.750 3.241 14.524 1.00 86.38 113 GLU A CA 1
ATOM 845 C C . GLU A 1 113 ? -3.220 3.126 14.392 1.00 86.38 113 GLU A C 1
ATOM 847 O O . GLU A 1 113 ? -2.720 2.660 13.368 1.00 86.38 113 GLU A O 1
ATOM 852 N N . GLU A 1 114 ? -2.474 3.460 15.449 1.00 90.38 114 GLU A N 1
ATOM 853 C CA . GLU A 1 114 ? -1.013 3.344 15.479 1.00 90.38 114 GLU A CA 1
ATOM 854 C C . GLU A 1 114 ? -0.549 1.884 15.325 1.00 90.38 114 GLU A C 1
ATOM 856 O O . GLU A 1 114 ? 0.312 1.580 14.494 1.00 90.38 114 GLU A O 1
ATOM 861 N N . GLU A 1 115 ? -1.159 0.954 16.065 1.00 94.81 115 GLU A N 1
ATOM 862 C CA . GLU A 1 115 ? -0.857 -0.480 15.968 1.00 94.81 115 GLU A CA 1
ATOM 863 C C . GLU A 1 115 ? -1.232 -1.061 14.600 1.00 94.81 115 GLU A C 1
ATOM 865 O O . GLU A 1 115 ? -0.518 -1.915 14.059 1.00 94.81 115 GLU A O 1
ATOM 870 N N . GLN A 1 116 ? -2.334 -0.590 14.017 1.00 92.38 116 GLN A N 1
ATOM 871 C CA . GLN A 1 116 ? -2.774 -1.000 12.692 1.00 92.38 116 GLN A CA 1
ATOM 872 C C . GLN A 1 116 ? -1.805 -0.499 11.614 1.00 92.38 116 GLN A C 1
ATOM 874 O O . GLN A 1 116 ? -1.398 -1.282 10.751 1.00 92.38 116 GLN A O 1
ATOM 879 N N . ILE A 1 117 ? -1.361 0.760 11.690 1.00 93.50 117 ILE A N 1
ATOM 880 C CA . ILE A 1 117 ? -0.336 1.323 10.799 1.00 93.50 117 ILE A CA 1
ATOM 881 C C . ILE A 1 117 ? 0.974 0.539 10.925 1.00 93.50 117 ILE A C 1
ATOM 883 O O . ILE A 1 117 ? 1.565 0.163 9.908 1.00 93.50 117 ILE A O 1
ATOM 887 N N . ALA A 1 118 ? 1.408 0.223 12.148 1.00 96.12 118 ALA A N 1
ATOM 888 C CA . ALA A 1 118 ? 2.602 -0.586 12.382 1.00 96.12 118 ALA A CA 1
ATOM 889 C C . ALA A 1 118 ? 2.466 -2.002 11.787 1.00 96.12 118 ALA A C 1
ATOM 891 O O . ALA A 1 118 ? 3.395 -2.513 11.153 1.00 96.12 118 ALA A O 1
ATOM 892 N N . SER A 1 119 ? 1.292 -2.623 11.921 1.00 97.62 119 SER A N 1
ATOM 893 C CA . SER A 1 119 ? 0.991 -3.940 11.344 1.00 97.62 119 SER A CA 1
ATOM 894 C C . SER A 1 119 ? 0.992 -3.909 9.812 1.00 97.62 119 SER A C 1
ATOM 896 O O . SER A 1 119 ? 1.578 -4.787 9.173 1.00 97.62 119 SER A O 1
ATOM 898 N N . MET A 1 120 ? 0.407 -2.870 9.209 1.00 97.12 120 MET A N 1
ATOM 899 C CA . MET A 1 120 ? 0.436 -2.631 7.763 1.00 97.12 120 MET A CA 1
ATOM 900 C C . MET A 1 120 ? 1.865 -2.407 7.257 1.00 97.12 120 MET A C 1
ATOM 902 O O . MET A 1 120 ? 2.255 -3.005 6.252 1.00 97.12 120 MET A O 1
ATOM 906 N N . ARG A 1 121 ? 2.677 -1.618 7.974 1.00 96.94 121 ARG A N 1
ATOM 907 C CA . ARG A 1 121 ? 4.088 -1.387 7.633 1.00 96.94 121 ARG A CA 1
ATOM 908 C C . ARG A 1 121 ? 4.887 -2.686 7.660 1.00 96.94 121 ARG A C 1
ATOM 910 O O . ARG A 1 121 ? 5.592 -2.997 6.702 1.00 96.94 121 ARG A O 1
ATOM 917 N N . ARG A 1 122 ? 4.717 -3.491 8.711 1.00 96.94 122 ARG A N 1
ATOM 918 C CA . ARG A 1 122 ? 5.339 -4.817 8.817 1.00 96.94 122 ARG A CA 1
ATOM 919 C C . ARG A 1 122 ? 4.927 -5.734 7.664 1.00 96.94 122 ARG A C 1
ATOM 921 O O . ARG A 1 122 ? 5.758 -6.475 7.142 1.00 96.94 122 ARG A O 1
ATOM 928 N N . ALA A 1 123 ? 3.662 -5.703 7.254 1.00 97.50 123 ALA A N 1
ATOM 929 C CA . ALA A 1 123 ? 3.184 -6.493 6.123 1.00 97.50 123 ALA A CA 1
ATOM 930 C C . ALA A 1 123 ? 3.795 -6.035 4.791 1.00 97.50 123 ALA A C 1
ATOM 932 O O . ALA A 1 123 ? 4.206 -6.881 3.995 1.00 97.50 123 ALA A O 1
ATOM 933 N N . ALA A 1 124 ? 3.939 -4.723 4.580 1.00 96.31 124 ALA A N 1
ATOM 934 C CA . ALA A 1 124 ? 4.657 -4.181 3.429 1.00 96.31 124 ALA A CA 1
ATOM 935 C C . ALA A 1 124 ? 6.111 -4.679 3.399 1.00 96.31 124 ALA A C 1
ATOM 937 O O . ALA A 1 124 ? 6.566 -5.178 2.373 1.00 96.31 124 ALA A O 1
ATOM 938 N N . GLU A 1 125 ? 6.819 -4.645 4.532 1.00 95.50 125 GLU A N 1
ATOM 939 C CA . GLU A 1 125 ? 8.190 -5.165 4.649 1.00 95.50 125 GLU A CA 1
ATOM 940 C C . GLU A 1 125 ? 8.301 -6.664 4.353 1.00 95.50 125 GLU A C 1
ATOM 942 O O . GLU A 1 125 ? 9.292 -7.112 3.775 1.00 95.50 125 GLU A O 1
ATOM 947 N N . ILE A 1 126 ? 7.313 -7.460 4.769 1.00 95.25 126 ILE A N 1
ATOM 948 C CA . ILE A 1 126 ? 7.252 -8.891 4.448 1.00 95.25 126 ILE A CA 1
ATOM 949 C C . ILE A 1 126 ? 7.075 -9.079 2.939 1.00 95.25 126 ILE A C 1
ATOM 951 O O . ILE A 1 126 ? 7.807 -9.865 2.340 1.00 95.25 126 ILE A O 1
ATOM 955 N N . ALA A 1 127 ? 6.156 -8.338 2.319 1.00 94.69 127 ALA A N 1
ATOM 956 C CA . ALA A 1 127 ? 5.874 -8.445 0.892 1.00 94.69 127 ALA A CA 1
ATOM 957 C C . ALA A 1 127 ? 7.077 -8.054 0.023 1.00 94.69 127 ALA A C 1
ATOM 959 O O . ALA A 1 127 ? 7.425 -8.769 -0.917 1.00 94.69 127 ALA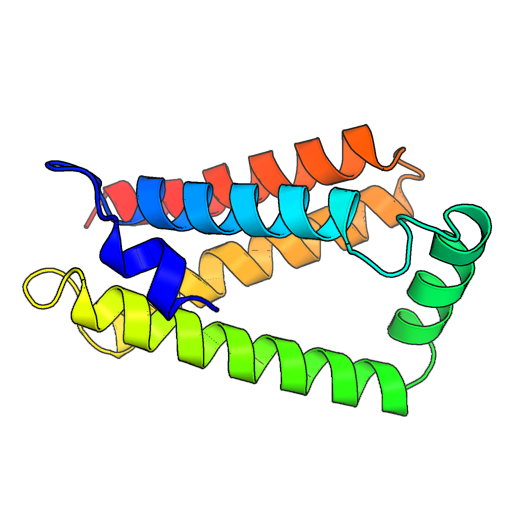 A O 1
ATOM 960 N N . VAL A 1 128 ? 7.759 -6.953 0.358 1.00 92.38 128 VAL A N 1
ATOM 961 C CA . VAL A 1 128 ? 8.889 -6.460 -0.446 1.00 92.38 128 VAL A CA 1
ATOM 962 C C . VAL A 1 128 ? 10.193 -7.221 -0.201 1.00 92.38 128 VAL A C 1
ATOM 964 O O . VAL A 1 128 ? 11.121 -7.102 -0.996 1.00 92.38 128 VAL A O 1
ATOM 967 N N . ARG A 1 129 ? 10.296 -8.046 0.852 1.00 89.44 129 ARG A N 1
ATOM 968 C CA . ARG A 1 129 ? 11.469 -8.921 1.047 1.00 89.44 129 ARG A CA 1
ATOM 969 C C . ARG A 1 129 ? 11.666 -9.884 -0.118 1.00 89.44 129 ARG A C 1
ATOM 971 O O . ARG A 1 129 ? 12.803 -10.079 -0.532 1.00 89.44 129 ARG A O 1
ATOM 978 N N . GLY A 1 130 ? 10.577 -10.417 -0.677 1.00 79.19 130 GLY A N 1
ATOM 979 C CA . GLY A 1 130 ? 10.627 -11.257 -1.879 1.00 79.19 130 GLY A CA 1
ATOM 980 C C . GLY A 1 130 ? 11.068 -10.504 -3.138 1.00 79.19 130 GLY A C 1
ATOM 981 O O . GLY A 1 130 ? 11.442 -11.130 -4.121 1.00 79.19 130 GLY A O 1
ATOM 982 N N . LEU A 1 131 ? 11.069 -9.165 -3.111 1.00 79.12 131 LEU A N 1
ATOM 983 C CA . LEU A 1 131 ? 11.548 -8.334 -4.216 1.00 79.12 131 LEU A CA 1
ATOM 984 C C . LEU A 1 131 ? 13.064 -8.092 -4.171 1.00 79.12 131 LEU A C 1
ATOM 986 O O . LEU A 1 131 ? 13.636 -7.631 -5.150 1.00 79.12 131 LEU A O 1
ATOM 990 N N . ARG A 1 132 ? 13.728 -8.399 -3.048 1.00 68.56 132 ARG A N 1
ATOM 991 C CA . ARG A 1 132 ? 15.189 -8.255 -2.891 1.00 68.56 132 ARG A CA 1
ATOM 992 C C . ARG A 1 132 ? 15.984 -9.417 -3.495 1.00 68.56 132 ARG A C 1
ATOM 994 O O . ARG A 1 132 ? 17.208 -9.386 -3.462 1.00 68.56 132 ARG A O 1
ATOM 1001 N N . SER A 1 133 ? 15.291 -10.446 -3.974 1.00 59.81 133 SER A N 1
ATOM 1002 C CA . SER A 1 133 ? 15.862 -11.637 -4.610 1.00 59.81 133 SER A CA 1
ATOM 1003 C C . SER A 1 133 ? 15.761 -11.632 -6.140 1.00 59.81 133 SER A C 1
ATOM 1005 O O . SER A 1 133 ? 16.030 -12.668 -6.743 1.00 59.81 133 SER A O 1
ATOM 1007 N N . PHE A 1 134 ? 15.348 -10.511 -6.744 1.00 55.22 134 PHE A N 1
ATOM 1008 C CA . PHE A 1 134 ? 15.433 -10.288 -8.192 1.00 55.22 134 PHE A CA 1
ATOM 1009 C C . PHE A 1 134 ? 16.803 -9.730 -8.578 1.00 55.22 134 PHE A C 1
ATOM 1011 O O . PHE A 1 134 ? 17.349 -8.923 -7.788 1.00 55.22 134 PHE A O 1
#

pLDDT: mean 86.22, std 12.27, range [44.91, 97.62]

Sequence (134 aa):
MASQVLAARMRHENIADLLLRIFDRAIARYLAEGPMADQPELAEIYFRLVTTVPALQTRAMNILTDLQHEIAQALLTSFPDQLDPISAAAAVGSMMGAVQAAGLAGHKLGQSEEEQIASMRRAAEIAVRGLRSF

Foldseek 3Di:
DLQVLLVPDDVPDDPLNSLLVVLVVVVVCCCCPNPCVVPVVCPVVVVCCCVPPVVNVVVVVVVVVVVLQVQLVSSCVNCVPLDDSVRSSQLSCLLVVQLVVLLVVCVVVVHDPVVSSVSSSVSSVVSCVVVVVD

Secondary structure (DSSP, 8-state):
-HHHHHTTPPTT--HHHHHHHHHHHHHHHHHHHSTTTS-GGGHHHHHHHHHH-HHHHHHHHHHHHHHHHHHHHHHHHH-TTT--HHHHHHHHHHHHHHHHHHHHHHHHTT--HHHHHHHHHHHHHHHHHGGGG-